Protein AF-A0A7X8EX14-F1 (afdb_monomer_lite)

Structure (mmCIF, N/CA/C/O backbone):
data_AF-A0A7X8EX14-F1
#
_entry.id   AF-A0A7X8EX14-F1
#
loop_
_atom_site.group_PDB
_atom_site.i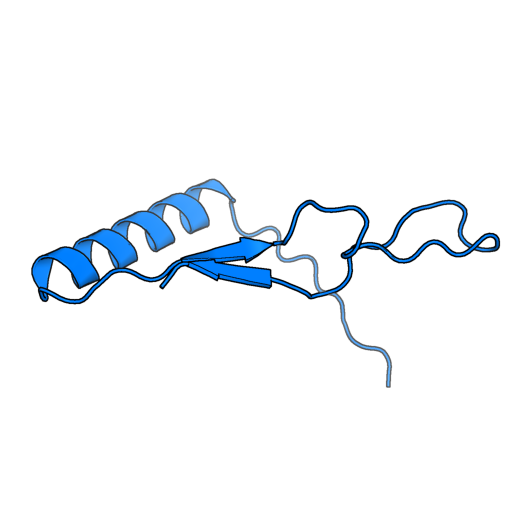d
_atom_site.type_symbol
_atom_site.label_atom_id
_atom_site.label_alt_id
_atom_site.label_comp_id
_atom_site.label_asym_id
_atom_site.label_entity_id
_atom_site.label_seq_id
_atom_site.pdbx_PDB_ins_code
_atom_site.Cartn_x
_atom_site.Cartn_y
_atom_site.Cartn_z
_atom_site.occupancy
_atom_site.B_iso_or_equiv
_atom_site.auth_seq_id
_atom_site.auth_comp_id
_atom_site.auth_asym_id
_atom_site.auth_atom_id
_atom_site.pdbx_PDB_model_num
ATOM 1 N N . MET A 1 1 ? 27.284 -11.169 -8.289 1.00 37.94 1 MET A N 1
ATOM 2 C CA . MET A 1 1 ? 26.173 -11.438 -7.347 1.00 37.94 1 MET A CA 1
ATOM 3 C C . MET A 1 1 ? 24.851 -11.050 -8.004 1.00 37.94 1 MET A C 1
ATOM 5 O O . MET A 1 1 ? 24.477 -9.883 -7.987 1.00 37.94 1 MET A O 1
ATOM 9 N N . ALA A 1 2 ? 24.200 -11.992 -8.692 1.00 37.69 2 ALA A N 1
ATOM 10 C CA . ALA A 1 2 ? 22.959 -11.735 -9.423 1.00 37.69 2 ALA A CA 1
ATOM 11 C C . ALA A 1 2 ? 21.775 -11.724 -8.445 1.00 37.69 2 ALA A C 1
ATOM 13 O O . ALA A 1 2 ? 21.513 -12.712 -7.761 1.00 37.69 2 ALA A O 1
ATOM 14 N N . ARG A 1 3 ? 21.088 -10.581 -8.340 1.00 45.59 3 ARG A N 1
ATOM 15 C CA . ARG A 1 3 ? 19.909 -10.416 -7.484 1.00 45.59 3 ARG A CA 1
ATOM 16 C C . ARG A 1 3 ? 18.771 -11.258 -8.072 1.00 45.59 3 ARG A C 1
ATOM 18 O O . ARG A 1 3 ? 18.255 -10.945 -9.139 1.00 45.59 3 ARG A O 1
ATOM 25 N N . ARG A 1 4 ? 18.425 -12.346 -7.384 1.00 44.16 4 ARG A N 1
ATOM 26 C CA . ARG A 1 4 ? 17.331 -13.271 -7.703 1.00 44.16 4 ARG A CA 1
ATOM 27 C C . ARG A 1 4 ? 16.004 -12.501 -7.661 1.00 44.16 4 ARG A C 1
ATOM 29 O O . ARG A 1 4 ? 15.454 -12.277 -6.588 1.00 44.16 4 ARG A O 1
ATOM 36 N N . THR A 1 5 ? 15.489 -12.054 -8.803 1.00 52.31 5 THR A N 1
ATOM 37 C CA . THR A 1 5 ? 14.123 -11.519 -8.904 1.00 52.31 5 THR A CA 1
ATOM 38 C C . THR A 1 5 ? 13.155 -12.688 -8.994 1.00 52.31 5 THR A C 1
ATOM 40 O O . THR A 1 5 ? 12.676 -13.061 -10.061 1.00 52.31 5 THR A O 1
ATOM 43 N N . GLN A 1 6 ? 12.896 -13.316 -7.849 1.00 48.66 6 GLN A N 1
ATOM 44 C CA . GLN A 1 6 ? 11.847 -14.316 -7.744 1.00 48.66 6 GLN A CA 1
ATOM 45 C C . GLN A 1 6 ? 10.500 -13.595 -7.863 1.00 48.66 6 GLN A C 1
ATOM 47 O O . GLN A 1 6 ? 10.066 -12.906 -6.941 1.00 48.66 6 GLN A O 1
ATOM 52 N N . SER A 1 7 ? 9.864 -13.704 -9.032 1.00 52.75 7 SER A N 1
ATOM 53 C CA . SER A 1 7 ? 8.466 -13.320 -9.218 1.00 52.75 7 SER A CA 1
ATOM 54 C C . SER A 1 7 ? 7.613 -14.279 -8.390 1.00 52.75 7 SER A C 1
ATOM 56 O O . SER A 1 7 ? 7.283 -15.387 -8.811 1.00 52.75 7 SER A O 1
ATOM 58 N N . LEU A 1 8 ? 7.339 -13.883 -7.150 1.00 54.41 8 LEU A N 1
ATOM 59 C CA . LEU A 1 8 ? 6.390 -14.571 -6.294 1.00 54.41 8 LEU A CA 1
ATOM 60 C C . LEU A 1 8 ? 5.005 -14.308 -6.888 1.00 54.41 8 LEU A C 1
ATOM 62 O O . LEU A 1 8 ? 4.484 -13.196 -6.781 1.00 54.41 8 LEU A O 1
ATOM 66 N N . LYS A 1 9 ? 4.413 -15.329 -7.515 1.00 54.69 9 LYS A N 1
ATOM 67 C CA . LYS A 1 9 ? 2.974 -15.390 -7.799 1.00 54.69 9 LYS A CA 1
ATOM 68 C C . LYS A 1 9 ? 2.218 -15.493 -6.468 1.00 54.69 9 LYS A C 1
ATOM 70 O O . LYS A 1 9 ? 1.586 -16.502 -6.192 1.00 54.69 9 LYS A O 1
ATOM 75 N N . VAL A 1 10 ? 2.338 -14.487 -5.604 1.00 61.75 10 VAL A N 1
ATOM 76 C CA . VAL A 1 10 ? 1.418 -14.355 -4.477 1.00 61.75 10 VAL A CA 1
ATOM 77 C C . VAL A 1 10 ? 0.049 -14.117 -5.108 1.00 61.75 10 VAL A C 1
ATOM 79 O O . VAL A 1 10 ? -0.047 -13.231 -5.969 1.00 61.75 10 VAL A O 1
ATOM 82 N N . PRO A 1 11 ? -0.988 -14.889 -4.752 1.00 82.25 11 PRO A N 1
ATOM 83 C CA . PRO A 1 11 ? -2.338 -14.619 -5.208 1.00 82.25 11 PRO A CA 1
ATOM 84 C C . PRO A 1 11 ? -2.662 -13.172 -4.850 1.00 82.25 11 PRO A C 1
ATOM 86 O O . PRO A 1 11 ? -2.737 -12.804 -3.681 1.00 82.25 11 PRO A O 1
ATOM 89 N N . VAL A 1 12 ? -2.799 -12.312 -5.861 1.00 81.88 12 VAL A N 1
ATOM 90 C CA . VAL A 1 12 ? -3.032 -10.870 -5.667 1.00 81.88 12 VAL A CA 1
ATOM 91 C C . VAL A 1 12 ? -4.224 -10.638 -4.732 1.00 81.88 12 VAL A C 1
ATOM 93 O O . VAL A 1 12 ? -4.211 -9.714 -3.925 1.00 81.88 12 VAL A O 1
ATOM 96 N N . VAL A 1 13 ? -5.206 -11.539 -4.789 1.00 85.94 13 VAL A N 1
ATOM 97 C CA . VAL A 1 13 ? -6.384 -11.580 -3.920 1.00 85.94 13 VAL A CA 1
ATOM 98 C C . VAL A 1 13 ? -6.024 -11.714 -2.437 1.00 85.94 13 VAL A C 1
ATOM 100 O O . VAL A 1 13 ? -6.584 -10.986 -1.624 1.00 85.94 13 VAL A O 1
ATOM 103 N N . GLU A 1 14 ? -5.097 -12.599 -2.068 1.00 89.38 14 GLU A N 1
ATOM 104 C CA . GLU A 1 14 ? -4.658 -12.765 -0.672 1.00 89.38 14 GLU A CA 1
ATOM 105 C C . GLU A 1 14 ? -3.995 -11.488 -0.173 1.00 89.38 14 GLU A C 1
ATOM 107 O O . GLU A 1 14 ? -4.369 -10.946 0.859 1.00 89.38 14 GLU A O 1
ATOM 112 N N . ARG A 1 15 ? -3.122 -10.904 -0.995 1.00 85.44 15 ARG A N 1
ATOM 113 C CA . ARG A 1 15 ? -2.423 -9.668 -0.644 1.00 85.44 15 ARG A CA 1
ATOM 114 C C . ARG A 1 15 ? -3.358 -8.467 -0.478 1.00 85.44 15 ARG A C 1
ATOM 116 O O . ARG A 1 15 ? -3.062 -7.561 0.296 1.00 85.44 15 ARG A O 1
ATOM 123 N N . ILE A 1 16 ? -4.476 -8.438 -1.206 1.00 87.81 16 ILE A N 1
ATOM 124 C CA . ILE A 1 16 ? -5.532 -7.435 -1.011 1.00 87.81 16 ILE A CA 1
ATOM 125 C C . ILE A 1 16 ? -6.228 -7.658 0.336 1.00 87.81 16 ILE A C 1
ATOM 127 O O . ILE A 1 16 ? -6.406 -6.696 1.081 1.00 87.81 16 ILE A O 1
ATOM 131 N N . LYS A 1 17 ? -6.590 -8.908 0.660 1.00 92.62 17 LYS A N 1
ATOM 132 C CA . LYS A 1 17 ? -7.244 -9.260 1.930 1.00 92.62 17 LYS A CA 1
ATOM 133 C C . LYS A 1 17 ? -6.357 -8.941 3.134 1.00 92.62 17 LYS A C 1
ATOM 135 O O . LYS A 1 17 ? -6.837 -8.316 4.075 1.00 92.62 17 LYS A O 1
ATOM 140 N N . ASP A 1 18 ? -5.077 -9.292 3.070 1.00 91.94 18 ASP A N 1
ATOM 141 C CA . ASP A 1 18 ? -4.113 -9.043 4.145 1.00 91.94 18 ASP A CA 1
ATOM 142 C C . ASP A 1 18 ? -3.935 -7.542 4.394 1.00 91.94 18 ASP A C 1
ATOM 144 O O . ASP A 1 18 ? -4.075 -7.073 5.522 1.00 91.94 18 ASP A O 1
ATOM 148 N N . ASN A 1 19 ? -3.735 -6.760 3.326 1.00 89.19 19 ASN A N 1
ATOM 149 C CA . ASN A 1 19 ? -3.645 -5.303 3.435 1.00 89.19 19 ASN A CA 1
ATOM 150 C C . ASN A 1 19 ? -4.920 -4.691 4.039 1.00 89.19 19 ASN A C 1
ATOM 152 O O . ASN A 1 19 ? -4.830 -3.770 4.850 1.00 89.19 19 ASN A O 1
ATOM 156 N N . ALA A 1 20 ? -6.103 -5.184 3.657 1.00 91.25 20 ALA A N 1
ATOM 157 C CA . ALA A 1 20 ? -7.370 -4.704 4.206 1.00 91.25 20 ALA A CA 1
ATOM 158 C C . ALA A 1 20 ? -7.497 -5.021 5.705 1.00 91.25 20 ALA A C 1
ATOM 160 O O . ALA A 1 20 ? -7.886 -4.151 6.486 1.00 91.25 20 ALA A O 1
ATOM 161 N N . ALA A 1 21 ? -7.116 -6.234 6.118 1.00 94.00 21 ALA A N 1
ATOM 162 C CA . ALA A 1 21 ? -7.118 -6.638 7.520 1.00 94.00 21 ALA A CA 1
ATOM 163 C C . ALA A 1 21 ? -6.145 -5.797 8.362 1.00 94.00 21 ALA A C 1
ATOM 165 O O . ALA A 1 21 ? -6.487 -5.389 9.471 1.00 94.00 21 ALA A O 1
ATOM 166 N N . ASP A 1 22 ? -4.959 -5.490 7.840 1.00 91.56 22 ASP A N 1
ATOM 167 C CA . ASP A 1 22 ? -3.961 -4.683 8.546 1.00 91.56 22 ASP A CA 1
ATOM 168 C C . ASP A 1 22 ? -4.384 -3.221 8.705 1.00 91.56 22 ASP A C 1
ATOM 170 O O . ASP A 1 22 ? -4.196 -2.635 9.773 1.00 91.56 22 ASP A O 1
ATOM 174 N N . VAL A 1 23 ? -4.997 -2.628 7.676 1.00 90.31 23 VAL A N 1
ATOM 175 C CA . VAL A 1 23 ? -5.591 -1.286 7.778 1.00 90.31 23 VAL A CA 1
ATOM 176 C C . VAL A 1 23 ? -6.694 -1.277 8.834 1.00 90.31 23 VAL A C 1
ATOM 178 O O . VAL A 1 23 ? -6.702 -0.399 9.694 1.00 90.31 23 VAL A O 1
ATOM 181 N N . TYR A 1 24 ? -7.575 -2.280 8.822 1.00 93.19 24 TYR A N 1
ATOM 182 C CA . TYR A 1 24 ? -8.656 -2.396 9.797 1.00 93.19 24 TYR A CA 1
ATOM 183 C C . TYR A 1 24 ? -8.135 -2.517 11.237 1.00 93.19 24 TYR A C 1
ATOM 185 O O . TYR A 1 24 ? -8.603 -1.808 12.124 1.00 93.19 24 TYR A O 1
ATOM 193 N N . LYS A 1 25 ? -7.101 -3.337 11.470 1.00 94.06 25 LYS A N 1
ATOM 194 C CA . LYS A 1 25 ? -6.449 -3.454 12.786 1.00 94.06 25 LYS A CA 1
ATOM 195 C C . LYS A 1 25 ? -5.856 -2.129 13.267 1.00 94.06 25 LYS A C 1
ATOM 197 O O . LYS A 1 25 ? -5.969 -1.821 14.447 1.00 94.06 25 LYS A O 1
ATOM 202 N N . LYS A 1 26 ? -5.236 -1.344 12.377 1.00 91.50 26 LYS A N 1
ATOM 203 C CA . LYS A 1 26 ? -4.689 -0.022 12.730 1.00 91.50 26 LYS A CA 1
ATOM 204 C C . LYS A 1 26 ? -5.788 0.964 13.120 1.00 91.50 26 LYS A C 1
ATOM 206 O O . LYS A 1 26 ? -5.622 1.659 14.114 1.00 91.50 26 LYS A O 1
ATOM 211 N N . ILE A 1 27 ? -6.910 0.963 12.395 1.00 91.31 27 ILE A N 1
ATOM 212 C CA . ILE A 1 27 ? -8.088 1.779 12.729 1.00 91.31 27 ILE A CA 1
ATOM 213 C C . ILE A 1 27 ? -8.622 1.402 14.114 1.00 91.31 27 ILE A C 1
ATOM 215 O O . ILE A 1 27 ? -8.835 2.282 14.936 1.00 91.31 27 ILE A O 1
ATOM 219 N N . LEU A 1 28 ? -8.778 0.104 14.401 1.00 95.12 28 LEU A N 1
ATOM 220 C CA . LEU A 1 28 ? -9.217 -0.363 15.723 1.00 95.12 28 LEU A CA 1
ATOM 221 C C . LEU A 1 28 ? -8.248 0.010 16.854 1.00 95.12 28 LEU A C 1
ATOM 223 O O . LEU A 1 28 ? -8.662 0.112 18.003 1.00 95.12 28 LEU A O 1
ATOM 227 N N . ALA A 1 29 ? -6.967 0.192 16.539 1.00 94.06 29 ALA A N 1
ATOM 228 C CA . ALA A 1 29 ? -5.946 0.620 17.486 1.00 94.06 29 ALA A CA 1
ATOM 229 C C . ALA A 1 29 ? -5.831 2.155 17.612 1.00 94.06 29 ALA A C 1
ATOM 231 O O . ALA A 1 29 ? -4.849 2.622 18.190 1.00 94.06 29 ALA A O 1
ATOM 232 N N . ASP A 1 30 ? -6.758 2.932 17.030 1.00 90.94 30 ASP A N 1
ATOM 233 C CA . ASP A 1 30 ? -6.698 4.402 16.908 1.00 90.94 30 ASP A CA 1
ATOM 234 C C . ASP A 1 30 ? -5.382 4.917 16.285 1.00 90.94 30 ASP A C 1
ATOM 236 O O . ASP A 1 30 ? -4.968 6.068 16.444 1.00 90.94 30 ASP A O 1
ATOM 240 N N . GLN A 1 31 ? -4.700 4.060 15.521 1.00 89.00 31 GLN A N 1
ATOM 241 C CA . GLN A 1 31 ? -3.486 4.408 14.801 1.00 89.00 31 GLN A CA 1
ATOM 242 C C . GLN A 1 31 ? -3.837 4.841 13.390 1.00 89.00 31 GLN A C 1
ATOM 244 O O . GLN A 1 31 ? -4.579 4.169 12.672 1.00 89.00 31 GLN A O 1
ATOM 249 N N . LYS A 1 32 ? -3.220 5.932 12.939 1.00 85.00 32 LYS A N 1
ATOM 250 C CA . LYS A 1 32 ? -3.390 6.399 11.567 1.00 85.00 32 LYS A CA 1
ATOM 251 C C . LYS A 1 32 ? -2.866 5.339 10.580 1.00 85.00 32 LYS A C 1
ATOM 253 O O . LYS A 1 32 ? -1.665 5.044 10.587 1.00 85.00 32 LYS A O 1
ATOM 258 N N . PRO A 1 33 ? -3.724 4.741 9.731 1.00 85.06 33 PRO A N 1
ATOM 259 C CA . PRO A 1 33 ? -3.278 3.739 8.780 1.00 85.06 33 PRO A CA 1
ATOM 260 C C . PRO A 1 33 ? -2.466 4.410 7.672 1.00 85.06 33 PRO A C 1
ATOM 262 O O . PRO A 1 33 ? -2.977 5.217 6.902 1.00 85.06 33 PRO A O 1
ATOM 265 N N . THR A 1 34 ? -1.189 4.053 7.581 1.00 83.31 34 THR A N 1
ATOM 266 C CA . THR A 1 34 ? -0.301 4.495 6.505 1.00 83.31 34 THR A CA 1
ATOM 267 C C . THR A 1 34 ? -0.209 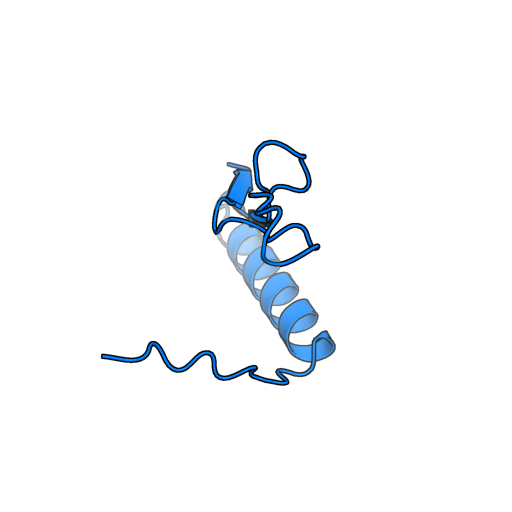3.432 5.417 1.00 83.31 34 THR A C 1
ATOM 269 O O . THR A 1 34 ? -0.080 2.237 5.707 1.00 83.31 34 THR A O 1
ATOM 272 N N . MET A 1 35 ? -0.273 3.863 4.155 1.00 80.38 35 MET A N 1
ATOM 273 C CA . MET A 1 35 ? -0.164 2.984 2.989 1.00 80.38 35 MET A CA 1
ATOM 274 C C . MET A 1 35 ? 0.947 3.451 2.056 1.00 80.38 35 MET A C 1
ATOM 276 O O . MET A 1 35 ? 1.127 4.644 1.811 1.00 80.38 35 MET A O 1
ATOM 280 N N . THR A 1 36 ? 1.677 2.484 1.505 1.00 78.88 36 THR A N 1
ATOM 281 C CA . THR A 1 36 ? 2.752 2.730 0.544 1.00 78.88 36 THR A CA 1
ATOM 282 C C . THR A 1 36 ? 2.327 2.218 -0.822 1.00 78.88 36 THR A C 1
ATOM 284 O O . THR A 1 36 ? 2.028 1.037 -0.987 1.00 78.88 36 THR A O 1
ATOM 287 N N . THR A 1 37 ? 2.304 3.103 -1.814 1.00 73.62 37 THR A N 1
ATOM 288 C CA . THR A 1 37 ? 1.918 2.784 -3.192 1.00 73.62 37 THR A CA 1
ATOM 289 C C . THR A 1 37 ? 3.073 3.086 -4.147 1.00 73.62 37 THR A C 1
ATOM 291 O O . THR A 1 37 ? 3.828 4.035 -3.923 1.00 73.62 37 THR A O 1
ATOM 294 N N . PRO A 1 38 ? 3.279 2.293 -5.213 1.00 69.06 38 PRO A N 1
ATOM 295 C CA . PRO A 1 38 ? 4.288 2.622 -6.211 1.00 69.06 38 PRO A CA 1
ATOM 296 C C . PRO A 1 38 ? 3.915 3.935 -6.905 1.00 69.06 38 PRO A C 1
ATOM 298 O O . PRO A 1 38 ? 2.763 4.134 -7.301 1.00 69.06 38 PRO A O 1
ATOM 301 N N . ILE A 1 39 ? 4.892 4.826 -7.072 1.00 72.06 39 ILE A N 1
ATOM 302 C CA . ILE A 1 39 ? 4.662 6.101 -7.754 1.00 72.06 39 ILE A CA 1
ATOM 303 C C . ILE A 1 39 ? 4.426 5.812 -9.241 1.00 72.06 39 ILE A C 1
ATOM 305 O O . ILE A 1 39 ? 5.310 5.282 -9.915 1.00 72.06 39 ILE A O 1
ATOM 309 N N . ARG A 1 40 ? 3.245 6.177 -9.758 1.00 67.88 40 ARG A N 1
ATOM 310 C CA . ARG A 1 40 ? 2.859 5.989 -11.171 1.00 67.88 40 ARG A CA 1
ATOM 311 C C . ARG A 1 40 ? 3.156 7.212 -12.050 1.00 67.88 40 ARG A C 1
ATOM 313 O O . ARG A 1 40 ? 2.377 7.546 -12.934 1.00 67.88 40 ARG A O 1
ATOM 320 N N . THR A 1 41 ? 4.263 7.902 -11.796 1.00 73.06 41 THR A N 1
ATOM 321 C CA . THR A 1 41 ? 4.702 9.065 -12.584 1.00 73.06 41 THR A CA 1
ATOM 322 C C . THR A 1 41 ? 5.901 8.706 -13.455 1.00 73.06 41 THR A C 1
ATOM 324 O O . THR A 1 41 ? 6.692 7.827 -13.109 1.00 73.06 41 THR A O 1
ATOM 327 N N . LEU A 1 42 ? 6.089 9.435 -14.563 1.00 72.25 42 LEU A N 1
ATOM 328 C CA . LEU A 1 42 ? 7.252 9.255 -15.444 1.00 72.25 42 LEU A CA 1
ATOM 329 C C . LEU A 1 42 ? 8.591 9.527 -14.731 1.00 72.25 42 LEU A C 1
ATOM 331 O O . LEU A 1 42 ? 9.626 8.989 -15.107 1.00 72.25 42 LEU A O 1
ATOM 335 N N . SER A 1 43 ? 8.574 10.302 -13.644 1.00 72.00 43 SER A N 1
ATOM 336 C CA . SER A 1 43 ? 9.744 10.510 -12.782 1.00 72.00 43 SER A CA 1
ATOM 337 C C . SER A 1 43 ? 10.178 9.259 -12.005 1.00 72.00 43 SER A C 1
ATOM 339 O O . SER A 1 43 ? 11.261 9.250 -11.417 1.00 72.00 43 SER A O 1
ATOM 341 N N . ASN A 1 44 ? 9.356 8.206 -11.998 1.00 74.81 44 ASN A N 1
ATOM 342 C CA . ASN A 1 44 ? 9.662 6.908 -11.413 1.00 74.81 44 ASN A CA 1
ATOM 343 C C . ASN A 1 44 ? 9.965 5.837 -12.474 1.00 74.81 44 ASN A C 1
ATOM 345 O O . ASN A 1 44 ? 9.912 4.653 -12.169 1.00 74.81 44 ASN A O 1
ATOM 349 N N . VAL A 1 45 ? 10.280 6.209 -13.717 1.00 77.06 45 VAL A N 1
ATOM 350 C CA . VAL A 1 45 ? 10.758 5.255 -14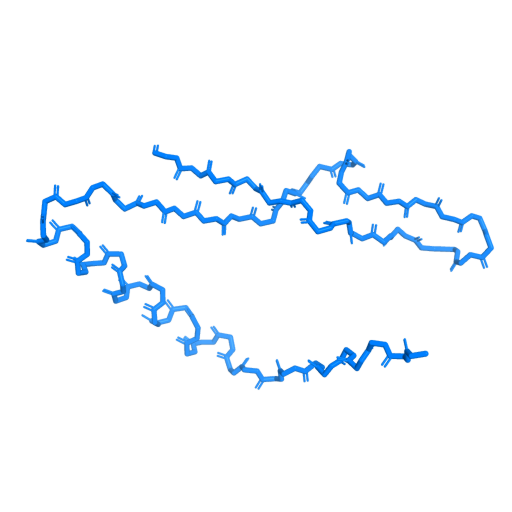.727 1.00 77.06 45 VAL A CA 1
ATOM 351 C C . VAL A 1 45 ? 12.117 5.672 -15.279 1.00 77.06 45 VAL A C 1
ATOM 353 O O . VAL A 1 45 ? 12.440 6.853 -15.374 1.00 77.06 45 VAL A O 1
ATOM 356 N N . LYS A 1 46 ? 12.951 4.694 -15.632 1.00 80.19 46 LYS A N 1
ATOM 357 C CA . LYS A 1 46 ? 14.191 4.892 -16.384 1.00 80.19 46 LYS A CA 1
ATOM 358 C C . LYS A 1 46 ? 13.998 4.349 -17.793 1.00 80.19 46 LYS A C 1
ATOM 360 O O . LYS A 1 46 ? 13.603 3.199 -17.955 1.00 80.19 46 LYS A O 1
ATOM 365 N N . TYR A 1 47 ? 14.325 5.152 -18.800 1.00 79.25 47 TYR A N 1
ATOM 366 C CA . TYR A 1 47 ? 14.415 4.683 -20.178 1.00 79.25 47 TYR A CA 1
ATOM 367 C C . TYR A 1 47 ? 15.871 4.391 -20.541 1.00 79.25 47 TYR A C 1
ATOM 369 O O . TYR A 1 47 ? 16.768 5.175 -20.229 1.00 79.25 47 TYR A O 1
ATOM 377 N N . SER A 1 48 ? 16.107 3.256 -21.196 1.00 79.50 48 SER A N 1
ATOM 378 C CA . SER A 1 48 ? 17.391 2.936 -21.816 1.00 79.50 48 SER A CA 1
ATOM 379 C C . SER A 1 48 ? 17.155 2.623 -23.293 1.00 79.50 48 SER A C 1
ATOM 381 O O . SER A 1 48 ? 16.487 1.624 -23.580 1.00 79.50 48 SER A O 1
ATOM 383 N N . PRO A 1 49 ? 17.731 3.396 -24.234 1.00 80.12 49 PRO A N 1
ATOM 384 C CA . PRO A 1 49 ? 17.569 3.157 -25.670 1.00 80.12 49 PRO A CA 1
ATOM 385 C C . PRO A 1 49 ? 17.998 1.750 -26.102 1.00 80.12 49 PRO A C 1
ATOM 387 O O . PRO A 1 49 ? 17.430 1.186 -27.026 1.00 80.12 49 PRO A O 1
ATOM 390 N N . ARG A 1 50 ? 18.963 1.147 -25.393 1.00 84.50 50 ARG A N 1
ATOM 391 C CA . ARG A 1 50 ? 19.426 -0.228 -25.648 1.00 84.50 50 ARG A CA 1
ATOM 392 C C . ARG A 1 50 ? 18.421 -1.305 -25.226 1.00 84.50 50 ARG A C 1
ATOM 394 O O . ARG A 1 50 ? 18.503 -2.419 -25.723 1.00 84.50 50 ARG A O 1
ATOM 401 N N . LYS A 1 51 ? 17.528 -1.007 -24.275 1.00 81.06 51 LYS A N 1
ATOM 402 C CA . LYS A 1 51 ? 16.540 -1.960 -23.737 1.00 81.06 51 LYS A CA 1
ATOM 403 C C . LYS A 1 51 ? 15.156 -1.817 -24.380 1.00 81.06 51 LYS A C 1
ATOM 405 O O . LYS A 1 51 ? 14.381 -2.767 -24.336 1.00 81.06 51 LYS A O 1
ATOM 410 N N . GLY A 1 52 ? 14.831 -0.643 -24.929 1.00 81.88 52 GLY A N 1
ATOM 411 C CA . GLY A 1 52 ? 13.584 -0.396 -25.664 1.00 81.88 52 GLY A CA 1
ATOM 412 C C . GLY A 1 52 ? 12.305 -0.348 -24.817 1.00 81.88 52 GLY A C 1
ATOM 413 O O . GLY A 1 52 ? 11.216 -0.308 -25.374 1.00 81.88 52 GLY A O 1
ATOM 414 N N . HIS A 1 53 ? 12.405 -0.344 -23.484 1.00 78.94 53 HIS A N 1
ATOM 415 C CA . HIS A 1 53 ? 11.254 -0.236 -22.584 1.00 78.94 53 HIS A CA 1
ATOM 416 C C . HIS A 1 53 ? 11.575 0.618 -21.351 1.00 78.94 53 HIS A C 1
ATOM 418 O O . HIS A 1 53 ? 12.74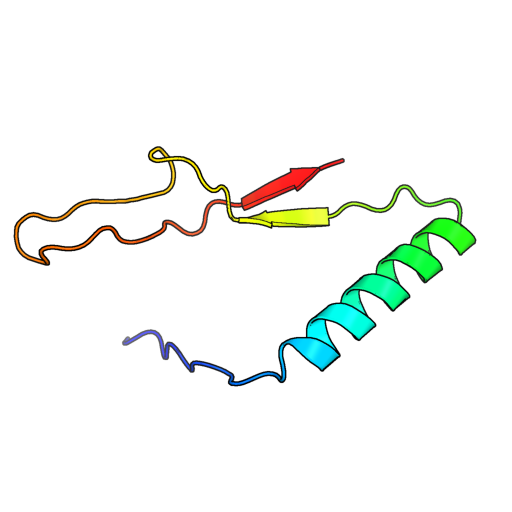0 0.834 -21.002 1.00 78.94 53 HIS A O 1
ATOM 424 N N . PHE A 1 54 ? 10.523 1.122 -20.704 1.00 80.38 54 PHE A N 1
ATOM 425 C CA . PHE A 1 54 ? 10.617 1.866 -19.451 1.00 80.38 54 PHE A CA 1
ATOM 426 C C . PHE A 1 54 ? 10.711 0.902 -18.264 1.00 80.38 54 PHE A C 1
ATOM 428 O O . PHE A 1 54 ? 9.859 0.034 -18.089 1.00 80.38 54 PHE A O 1
ATOM 435 N N . GLU A 1 55 ? 11.727 1.078 -17.422 1.00 79.44 55 GLU A N 1
ATOM 436 C CA . GLU A 1 55 ? 11.894 0.328 -16.177 1.00 79.44 55 GLU A CA 1
ATOM 437 C C . GLU A 1 55 ? 11.392 1.171 -15.004 1.00 79.44 55 GLU A C 1
ATOM 439 O O . GLU A 1 55 ? 11.935 2.247 -14.745 1.00 79.44 55 GLU A O 1
ATOM 444 N N . ILE A 1 56 ? 10.372 0.695 -14.284 1.00 78.56 56 ILE A N 1
ATOM 445 C CA . ILE A 1 56 ? 9.906 1.348 -13.054 1.00 78.56 56 ILE A CA 1
ATOM 446 C C . ILE A 1 56 ? 11.027 1.294 -12.009 1.00 78.56 56 ILE A C 1
ATOM 448 O O . ILE A 1 56 ? 11.577 0.235 -11.709 1.00 78.56 56 ILE A O 1
ATOM 452 N N . GLN A 1 57 ? 11.375 2.450 -11.458 1.00 74.75 57 GLN A N 1
ATOM 453 C CA . GLN A 1 57 ? 12.293 2.582 -10.339 1.00 74.75 57 GLN A CA 1
ATOM 454 C C . GLN A 1 57 ? 11.557 2.239 -9.033 1.00 74.75 57 GLN A C 1
ATOM 456 O O . GLN A 1 57 ? 10.347 2.418 -8.900 1.00 74.75 57 GLN A O 1
ATOM 461 N N . ASN A 1 58 ? 12.286 1.757 -8.026 1.00 69.75 58 ASN A N 1
ATOM 462 C CA . ASN A 1 58 ? 11.715 1.343 -6.736 1.00 69.75 58 ASN A CA 1
ATOM 463 C C . ASN A 1 58 ? 11.290 2.528 -5.841 1.00 69.75 58 ASN A C 1
ATOM 465 O 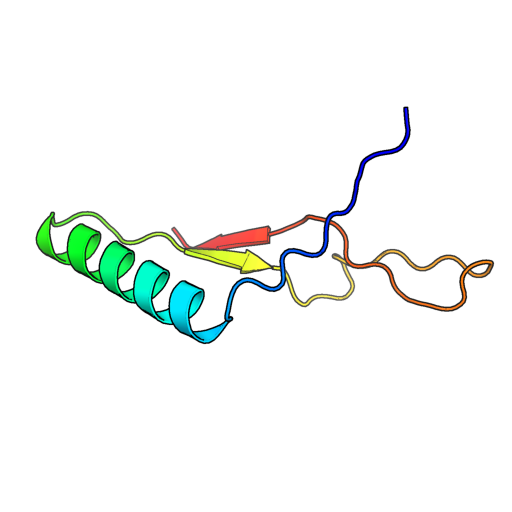O . ASN A 1 58 ? 11.433 2.454 -4.621 1.00 69.75 58 ASN A O 1
ATOM 469 N N . ARG A 1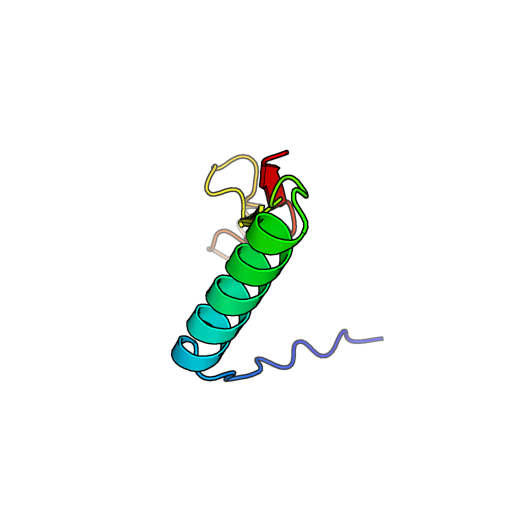 59 ? 10.810 3.644 -6.408 1.00 73.12 59 ARG A N 1
ATOM 470 C CA . ARG A 1 59 ? 10.275 4.755 -5.614 1.00 73.12 59 ARG A CA 1
ATOM 471 C C . ARG A 1 59 ? 8.806 4.491 -5.310 1.00 73.12 59 ARG A C 1
ATOM 473 O O . ARG A 1 59 ? 8.014 4.135 -6.186 1.00 73.12 59 ARG A O 1
ATOM 480 N N . ALA A 1 60 ? 8.443 4.690 -4.054 1.00 74.12 60 ALA A N 1
ATOM 481 C CA . ALA A 1 60 ? 7.088 4.511 -3.569 1.00 74.12 60 ALA A CA 1
ATOM 482 C C . ALA A 1 60 ? 6.644 5.763 -2.809 1.00 74.12 60 ALA A C 1
ATOM 484 O O . ALA A 1 60 ? 7.448 6.399 -2.127 1.00 74.12 60 ALA A O 1
ATOM 485 N N . LYS A 1 61 ? 5.369 6.125 -2.949 1.00 72.00 61 LYS A N 1
ATOM 486 C CA . LYS A 1 61 ? 4.730 7.184 -2.175 1.00 72.00 61 LYS A CA 1
ATOM 487 C C . LYS A 1 61 ? 4.180 6.549 -0.910 1.00 72.00 61 LYS A C 1
ATOM 489 O O . LYS A 1 61 ? 3.412 5.595 -0.988 1.00 72.00 61 LYS A O 1
ATOM 494 N N . SER A 1 62 ? 4.570 7.085 0.237 1.00 72.31 62 SER A N 1
ATOM 495 C CA . SER A 1 62 ? 3.911 6.793 1.505 1.00 72.31 62 SER A CA 1
ATOM 496 C C . SER A 1 62 ? 2.879 7.888 1.760 1.00 72.31 62 SER A C 1
ATOM 498 O O . SER A 1 62 ? 3.230 9.067 1.760 1.00 72.31 62 SER A O 1
ATOM 500 N N . GLU A 1 63 ? 1.616 7.505 1.928 1.00 65.25 63 GLU A N 1
ATOM 501 C CA . GLU A 1 63 ? 0.582 8.392 2.459 1.00 65.25 63 GLU A CA 1
ATOM 502 C C . GLU A 1 63 ? 0.612 8.261 3.986 1.00 65.25 63 GLU A C 1
ATOM 504 O O . GLU A 1 63 ? 0.485 7.151 4.520 1.00 65.25 63 GLU A O 1
ATOM 509 N N . ARG A 1 64 ? 0.873 9.383 4.664 1.00 61.28 64 ARG A N 1
ATOM 510 C CA . ARG A 1 64 ? 0.922 9.474 6.123 1.00 61.28 64 ARG A CA 1
ATOM 511 C C . ARG A 1 64 ? -0.398 9.909 6.693 1.00 61.28 64 ARG A C 1
ATOM 513 O O . ARG A 1 64 ? -1.065 10.787 6.107 1.00 61.28 64 ARG A O 1
#

Foldseek 3Di:
DDDPPPPPVPPVVVVVVVLVVVQVVCVVVVHDDKDKAQDPDPVQWDDDPVVVDTDGHPDIDIDD

pLDDT: mean 76.46, std 14.44, range [37.69, 95.12]

Radius of gyration: 16.31 Å; chains: 1; bounding box: 35×26×43 Å

Secondary structure (DSSP, 8-state):
-----------HHHHHHHHHHHHHHHHHTT----EEEE--SGGGEEE-TTT-SEEEPS-EEEE-

Sequence (64 aa):
MARRTQSLKVPVVERIKDNAADVYKKILADQKPTMTTPIRTLSNVKYSPRKGHFEIQNRAKSER